Protein AF-A0A9D1DUM4-F1 (afdb_monomer)

Foldseek 3Di:
DDADPPPRHDDDPPDQADPPPRHGPDPDPPPPPVVVVVVLVVLVVQLVVLVVCCVVCVPPCNPVSVVSNVVSVVVNVVVVVVVVD

Sequence (85 aa):
MRYCDNCGQKLADDSKFCPNCGKRFSSSNQENNTTVIICAIVGLLFPLIGAILYYVFKNSDIKAAKTANTCAWIGFLVQLLIFLI

Secondary structure (DSSP, 8-state):
-EE-TTT-PEEPTT-SB-TTT--B--------HHHHHHHHHHHHHHHHHHHHHHHHHTTT-HHHHHHHHHHHHHHHHHHHHHHH-

Structure (mmCIF, N/CA/C/O backbone):
data_AF-A0A9D1DUM4-F1
#
_entry.id   AF-A0A9D1DUM4-F1
#
loop_
_atom_site.group_PDB
_atom_site.id
_atom_site.type_symbol
_atom_site.label_atom_id
_atom_site.label_alt_id
_atom_site.label_comp_id
_atom_site.label_asym_id
_atom_site.label_entity_id
_atom_site.label_seq_id
_atom_site.pdbx_PDB_ins_code
_atom_site.Cartn_x
_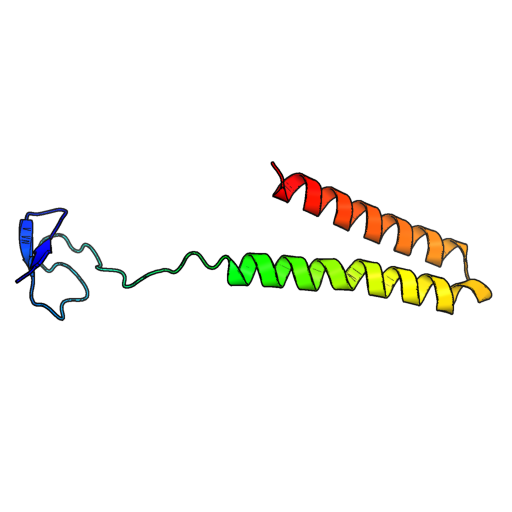atom_site.Cartn_y
_atom_site.Cartn_z
_atom_site.occupancy
_atom_site.B_iso_or_equiv
_atom_site.auth_seq_id
_atom_site.auth_comp_id
_atom_site.auth_asym_id
_atom_site.auth_atom_id
_atom_site.pdbx_PDB_model_num
ATOM 1 N N . MET A 1 1 ? -37.631 -6.361 25.100 1.00 6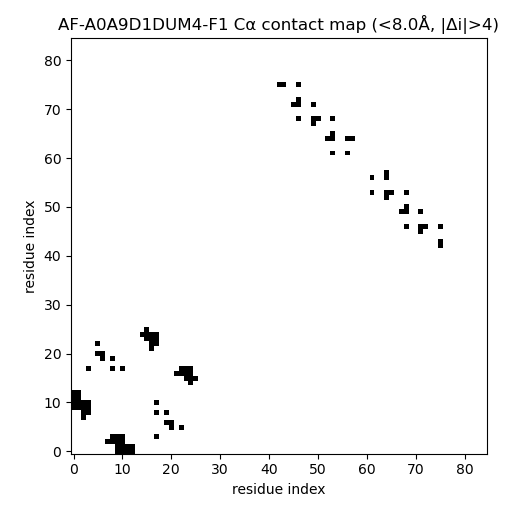4.19 1 MET A N 1
ATOM 2 C CA . MET A 1 1 ? -37.413 -5.120 25.881 1.00 64.19 1 MET A CA 1
ATOM 3 C C . MET A 1 1 ? -35.927 -4.906 26.074 1.00 64.19 1 MET A C 1
ATOM 5 O O . MET A 1 1 ? -35.267 -5.753 26.663 1.00 64.19 1 MET A O 1
ATOM 9 N N . ARG A 1 2 ? -35.399 -3.813 25.530 1.00 79.50 2 ARG A N 1
ATOM 10 C CA . ARG A 1 2 ? -33.980 -3.451 25.609 1.00 79.50 2 ARG A CA 1
ATOM 11 C C . ARG A 1 2 ? -33.848 -2.180 26.448 1.00 79.50 2 ARG A C 1
ATOM 13 O O . ARG A 1 2 ? -34.792 -1.396 26.516 1.00 79.50 2 ARG A O 1
ATOM 20 N N . TYR A 1 3 ? -32.709 -1.984 27.097 1.00 85.31 3 TYR A N 1
ATOM 21 C CA . TYR A 1 3 ? -32.421 -0.791 27.896 1.00 85.31 3 TYR A CA 1
ATOM 22 C C . TYR A 1 3 ? -31.182 -0.098 27.345 1.00 85.31 3 TYR A C 1
ATOM 24 O O . TYR A 1 3 ? -30.334 -0.736 26.728 1.00 85.31 3 TYR A O 1
ATOM 32 N N . CYS A 1 4 ? -31.107 1.220 27.501 1.00 86.38 4 CYS A N 1
ATOM 33 C CA . CYS A 1 4 ? -29.963 1.984 27.031 1.00 86.38 4 CYS A CA 1
ATOM 34 C C . CYS A 1 4 ? -28.765 1.753 27.947 1.00 86.38 4 CYS A C 1
ATOM 36 O O . CYS A 1 4 ? -28.833 2.085 29.125 1.00 86.38 4 CYS A O 1
ATOM 38 N N . ASP A 1 5 ? -27.646 1.297 27.387 1.00 84.06 5 ASP A N 1
ATOM 39 C CA . ASP A 1 5 ? -26.413 1.026 28.145 1.00 84.06 5 ASP A CA 1
ATOM 40 C C . ASP A 1 5 ? -25.808 2.271 28.810 1.00 84.06 5 ASP A C 1
ATOM 42 O O . ASP A 1 5 ? -24.931 2.169 29.658 1.00 84.06 5 ASP A O 1
ATOM 46 N N . ASN A 1 6 ? -26.231 3.466 28.390 1.00 84.56 6 ASN A N 1
ATOM 47 C CA . ASN A 1 6 ? -25.674 4.723 28.878 1.00 84.56 6 ASN A CA 1
ATOM 48 C C . ASN A 1 6 ? -26.539 5.406 29.943 1.00 84.56 6 ASN A C 1
ATOM 50 O O . ASN A 1 6 ? -25.990 6.035 30.837 1.00 84.56 6 ASN A O 1
ATOM 54 N N . CYS A 1 7 ? -27.866 5.295 29.856 1.00 89.94 7 CYS A N 1
ATOM 55 C CA . CYS A 1 7 ? -28.775 6.001 30.766 1.00 89.94 7 CYS A CA 1
ATOM 56 C C . CYS A 1 7 ? -29.837 5.105 31.420 1.00 89.94 7 CYS A C 1
ATOM 58 O O . CYS A 1 7 ? -30.651 5.592 32.196 1.00 89.94 7 CYS A O 1
ATOM 60 N N . GLY A 1 8 ? -29.882 3.810 31.094 1.00 87.19 8 GLY A N 1
ATOM 61 C CA . GLY A 1 8 ? -30.832 2.856 31.674 1.00 87.19 8 GLY A CA 1
ATOM 62 C C . GLY A 1 8 ? -32.281 3.009 31.199 1.00 87.19 8 GLY A C 1
ATOM 63 O O . GLY A 1 8 ? -33.150 2.275 31.660 1.00 87.19 8 GLY A O 1
ATOM 64 N N . GLN A 1 9 ? -32.572 3.923 30.265 1.00 88.25 9 GLN A N 1
ATOM 65 C CA . GLN A 1 9 ? -33.926 4.121 29.740 1.00 88.25 9 GLN A CA 1
ATOM 66 C C . GLN A 1 9 ? -34.401 2.897 28.944 1.00 88.25 9 GLN A C 1
ATOM 68 O O . GLN A 1 9 ? -33.652 2.339 28.140 1.00 88.25 9 GLN A O 1
ATOM 73 N N . LYS A 1 10 ? -35.671 2.516 29.117 1.00 88.62 10 LYS A N 1
ATOM 74 C CA . LYS A 1 10 ? -36.313 1.458 28.325 1.00 88.62 10 LYS A CA 1
ATOM 75 C C . LYS A 1 10 ? -36.459 1.901 26.867 1.00 88.62 10 LYS A C 1
ATOM 77 O O . LYS A 1 10 ? -37.039 2.951 26.591 1.00 88.62 10 LYS A O 1
ATOM 82 N N . LEU A 1 11 ? -35.940 1.093 25.952 1.00 84.75 11 LEU A N 1
ATOM 83 C CA . LEU A 1 11 ? -35.939 1.325 24.512 1.00 84.75 11 LEU A CA 1
ATOM 84 C C . LEU A 1 11 ? -37.009 0.480 23.830 1.00 84.75 11 LEU A C 1
ATOM 86 O O . LEU A 1 11 ? -37.237 -0.677 24.199 1.00 84.75 11 LEU A O 1
ATOM 90 N N . ALA A 1 12 ? -37.631 1.064 22.809 1.00 80.25 12 ALA A N 1
ATOM 91 C CA . ALA A 1 12 ? -38.435 0.320 21.849 1.00 80.25 12 ALA A CA 1
ATOM 92 C C . ALA A 1 12 ? -37.505 -0.490 20.931 1.00 80.25 12 ALA A C 1
ATOM 94 O O . ALA A 1 12 ? -36.425 -0.006 20.581 1.00 80.25 12 ALA A O 1
ATOM 95 N N . ASP A 1 13 ? -37.914 -1.702 20.546 1.00 72.00 13 ASP A N 1
ATOM 96 C CA . ASP A 1 13 ? -37.052 -2.648 19.820 1.00 72.00 13 ASP A CA 1
ATOM 97 C C . ASP A 1 13 ? -36.576 -2.109 18.444 1.00 72.00 13 ASP A C 1
ATOM 99 O O . ASP A 1 13 ? -35.499 -2.494 17.996 1.00 72.00 13 ASP A O 1
ATOM 103 N N . ASP A 1 14 ? -37.266 -1.113 17.864 1.00 71.88 14 ASP A N 1
ATOM 104 C CA . ASP A 1 14 ? -36.913 -0.459 16.584 1.00 71.88 14 ASP A CA 1
ATOM 105 C C . ASP A 1 1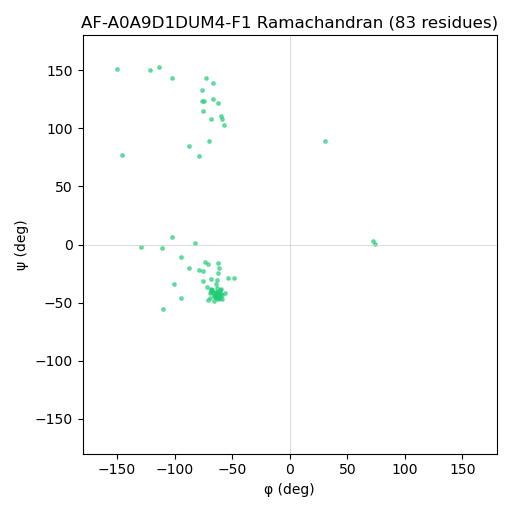4 ? -36.241 0.928 16.718 1.00 71.88 14 ASP A C 1
ATOM 107 O O . ASP A 1 14 ? -36.040 1.649 15.733 1.00 71.88 14 ASP A O 1
ATO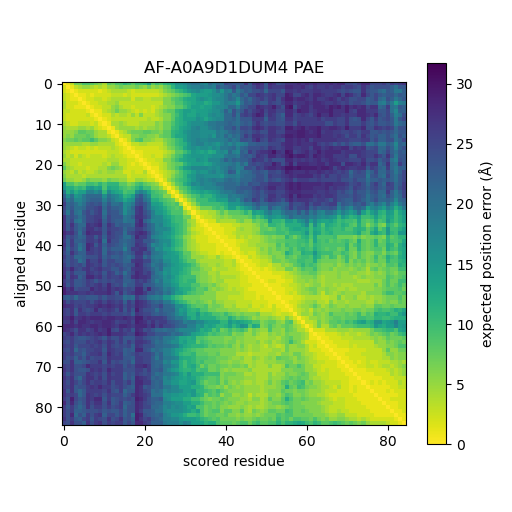M 111 N N . SER A 1 15 ? -35.909 1.368 17.936 1.00 69.94 15 SER A N 1
ATOM 112 C CA . SER A 1 15 ? -35.359 2.714 18.152 1.00 69.94 15 SER A CA 1
ATOM 113 C C . SER A 1 15 ? -33.886 2.821 17.719 1.00 69.94 15 SER A C 1
ATOM 115 O O . SER A 1 15 ? -32.992 2.221 18.307 1.00 69.94 15 SER A O 1
ATOM 117 N N . LYS A 1 16 ? -33.606 3.637 16.689 1.00 79.44 16 LYS A N 1
ATOM 118 C CA . LYS A 1 16 ? -32.237 3.896 16.177 1.00 79.44 16 LYS A CA 1
ATOM 119 C C . LYS A 1 16 ? -31.400 4.796 17.097 1.00 79.44 16 LYS A C 1
ATOM 121 O O . LYS A 1 16 ? -30.183 4.904 16.942 1.00 79.44 16 LYS A O 1
ATOM 126 N N . PHE A 1 17 ? -32.044 5.473 18.039 1.00 85.94 17 PHE A N 1
ATOM 127 C CA . PHE A 1 17 ? -31.419 6.395 18.980 1.00 85.94 17 PHE A CA 1
ATOM 128 C C . PHE A 1 17 ? -32.184 6.417 20.300 1.00 85.94 17 PHE A C 1
ATOM 130 O O . PHE A 1 17 ? -33.393 6.193 20.338 1.00 85.94 17 PHE A O 1
ATOM 137 N N . CYS A 1 18 ? -31.470 6.690 21.390 1.00 88.75 18 CYS A N 1
ATOM 138 C CA . CYS A 1 18 ? -32.065 6.822 22.710 1.00 88.75 18 CYS A CA 1
ATOM 139 C C . CYS A 1 18 ? -32.769 8.185 22.828 1.00 88.75 18 CYS A C 1
ATOM 141 O O . CYS A 1 18 ? -32.101 9.208 22.669 1.00 88.75 18 CYS A O 1
ATOM 143 N N . PRO A 1 19 ? -34.075 8.239 23.153 1.00 83.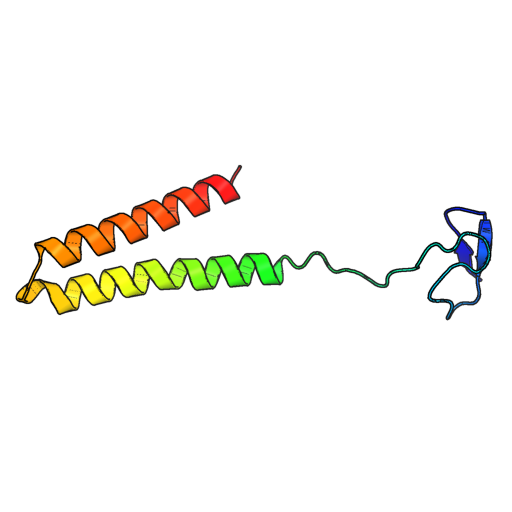06 19 PRO A N 1
ATOM 144 C CA . PRO A 1 19 ? -34.804 9.502 23.289 1.00 83.06 19 PRO A CA 1
ATOM 145 C C . PRO A 1 19 ? -34.400 10.307 24.532 1.00 83.06 19 PRO A C 1
ATOM 147 O O . PRO A 1 19 ? -34.701 11.490 24.609 1.00 83.06 19 PRO A O 1
ATOM 150 N N . ASN A 1 20 ? -33.740 9.678 25.511 1.00 86.69 20 ASN A N 1
ATOM 151 C CA . ASN A 1 20 ? -33.359 10.335 26.760 1.00 86.69 20 ASN A CA 1
ATOM 152 C C . ASN A 1 20 ? -31.931 10.905 26.717 1.00 86.69 20 ASN A C 1
ATOM 154 O O . ASN A 1 20 ? -31.730 12.054 27.086 1.00 86.69 20 ASN A O 1
ATOM 158 N N . CYS A 1 21 ? -30.950 10.136 26.230 1.00 88.44 21 CYS A N 1
ATOM 159 C CA . CYS A 1 21 ? -29.545 10.566 26.201 1.00 88.44 21 CYS A CA 1
ATOM 160 C C . CYS A 1 21 ? -28.988 10.842 24.794 1.00 88.44 21 CYS A C 1
ATOM 162 O O . CYS A 1 21 ? -27.826 11.210 24.656 1.00 88.44 21 CYS A O 1
ATOM 164 N N . GLY A 1 22 ? -29.769 10.623 23.730 1.00 82.56 22 GLY A N 1
ATOM 165 C CA . GLY A 1 22 ? -29.346 10.880 22.347 1.00 82.56 22 GLY A CA 1
ATOM 166 C C . GLY A 1 22 ? -28.355 9.864 21.763 1.00 82.56 22 GLY A C 1
ATOM 167 O O . GLY A 1 22 ? -27.965 9.987 20.601 1.00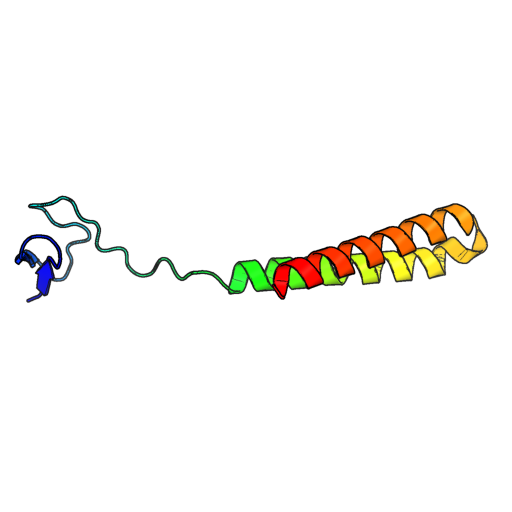 82.56 22 GLY A O 1
ATOM 168 N N . LYS A 1 23 ? -27.954 8.833 22.524 1.00 83.12 23 LYS A N 1
ATOM 169 C CA . LYS A 1 23 ? -27.023 7.797 22.051 1.00 83.12 23 LYS A CA 1
ATOM 170 C C . LYS A 1 23 ? -27.619 7.033 20.870 1.00 83.12 23 LYS A C 1
ATOM 172 O O . LYS A 1 23 ? -28.690 6.441 20.990 1.00 83.12 23 LYS A O 1
ATOM 177 N N . ARG A 1 24 ? -26.925 7.031 19.729 1.00 82.38 24 ARG A N 1
ATOM 178 C CA . ARG A 1 24 ? -27.310 6.239 18.552 1.00 82.38 24 ARG A CA 1
ATOM 179 C C . ARG A 1 24 ? -26.953 4.772 18.763 1.00 82.38 24 ARG A C 1
ATOM 181 O O . ARG A 1 24 ? -25.825 4.453 19.139 1.00 82.38 24 ARG A O 1
ATOM 188 N N . PHE A 1 25 ? -27.894 3.886 18.465 1.00 74.81 25 PHE A N 1
ATOM 189 C CA . PHE A 1 25 ? -27.641 2.453 18.372 1.00 74.81 25 PHE A CA 1
ATOM 190 C C . PHE A 1 25 ? -27.191 2.184 16.942 1.00 74.81 25 PHE A C 1
ATOM 192 O O . PHE A 1 25 ? -27.995 1.932 16.048 1.00 74.81 25 PHE A O 1
ATOM 199 N N . SER A 1 26 ? -25.894 2.361 16.697 1.00 62.22 26 SER A N 1
ATOM 200 C CA . SER A 1 26 ? -25.318 2.062 15.390 1.00 62.22 26 SER A CA 1
ATOM 201 C C . SER A 1 26 ? -25.374 0.550 15.189 1.00 62.22 26 SER A C 1
ATOM 203 O O . SER A 1 26 ? -24.627 -0.179 15.838 1.00 62.22 26 SER A O 1
ATOM 205 N N . SER A 1 27 ? -26.251 0.064 14.305 1.00 58.75 27 SER A N 1
ATOM 206 C CA . SER A 1 27 ? -26.051 -1.262 13.718 1.00 58.75 27 SER A CA 1
ATOM 207 C C . SER A 1 27 ? -24.716 -1.215 12.991 1.00 58.75 27 SER A C 1
ATOM 209 O O . SER A 1 27 ? -24.571 -0.446 12.047 1.00 58.75 27 SER A O 1
ATOM 211 N N . SER A 1 28 ? -23.740 -1.939 13.541 1.00 49.66 28 SER A N 1
ATOM 212 C CA . SER A 1 28 ? -22.473 -2.324 12.920 1.00 49.66 28 SER A CA 1
ATOM 213 C C . SER A 1 28 ? -21.938 -1.322 11.895 1.00 49.66 28 SER A C 1
ATOM 215 O O . SER A 1 28 ? -22.152 -1.471 10.691 1.00 49.66 28 SER A O 1
ATOM 217 N N . ASN A 1 29 ? -21.153 -0.352 12.362 1.00 53.03 29 ASN A N 1
ATOM 218 C CA . ASN A 1 29 ? -20.038 0.071 11.531 1.00 53.03 29 ASN A CA 1
ATOM 219 C C . ASN A 1 29 ? -19.063 -1.110 11.564 1.00 53.03 29 ASN A C 1
ATOM 221 O O . ASN A 1 29 ? -18.308 -1.278 12.518 1.00 53.03 29 ASN A O 1
ATOM 225 N N . GLN A 1 30 ? -19.256 -2.039 10.626 1.00 54.34 30 GLN A N 1
ATOM 226 C CA . GLN A 1 30 ? -18.313 -3.110 10.367 1.00 54.34 30 GLN A CA 1
ATOM 227 C C . GLN A 1 30 ? -17.007 -2.413 10.015 1.00 54.34 30 GLN A C 1
ATOM 229 O O . GLN A 1 30 ? -16.902 -1.804 8.954 1.00 54.34 30 GLN A O 1
ATOM 234 N N . GLU A 1 31 ? -16.049 -2.473 10.931 1.00 62.12 31 GLU A N 1
ATOM 235 C CA . GLU A 1 31 ? -14.673 -2.108 10.659 1.00 62.12 31 GLU A CA 1
ATOM 236 C C . GLU A 1 31 ? -14.208 -2.978 9.487 1.00 62.12 31 GLU A C 1
ATOM 238 O O . GLU A 1 31 ? -14.058 -4.200 9.552 1.00 62.12 31 GLU A O 1
ATOM 243 N N . ASN A 1 32 ? -14.175 -2.328 8.338 1.00 60.31 32 ASN A N 1
ATOM 244 C CA . ASN A 1 32 ? -14.071 -2.882 7.010 1.00 60.31 32 ASN A CA 1
ATOM 245 C C . ASN A 1 32 ? -12.617 -3.257 6.741 1.00 60.31 32 ASN A C 1
ATOM 247 O O . ASN A 1 32 ? -11.924 -2.629 5.941 1.00 60.31 32 ASN A O 1
ATOM 251 N N . ASN A 1 33 ? -12.194 -4.371 7.341 1.00 61.78 33 ASN A N 1
ATOM 252 C CA . ASN A 1 33 ? -11.031 -5.138 6.894 1.00 61.78 33 ASN A CA 1
ATOM 253 C C . ASN A 1 33 ? -11.084 -5.386 5.378 1.00 61.78 33 ASN A C 1
ATOM 255 O O . ASN A 1 33 ? -10.054 -5.440 4.722 1.00 61.78 33 ASN A O 1
ATOM 259 N N . THR A 1 34 ? -12.280 -5.453 4.788 1.00 72.94 34 THR A N 1
ATOM 260 C CA . THR A 1 34 ? -12.490 -5.502 3.336 1.00 72.94 34 THR A CA 1
ATOM 261 C C . THR A 1 34 ? -11.863 -4.322 2.597 1.00 72.94 34 THR A C 1
ATOM 263 O O . THR A 1 34 ? -11.233 -4.536 1.570 1.00 72.94 34 THR A O 1
ATOM 266 N N . THR A 1 35 ? -11.957 -3.091 3.102 1.00 73.44 35 THR A N 1
ATOM 267 C CA . THR A 1 35 ? -11.338 -1.926 2.446 1.00 73.44 35 THR A CA 1
ATOM 268 C C . THR A 1 35 ? -9.823 -1.952 2.572 1.00 73.44 35 THR A C 1
ATOM 270 O O . THR A 1 35 ? -9.129 -1.646 1.608 1.00 73.44 35 THR A O 1
ATOM 273 N N . VAL A 1 36 ? -9.308 -2.406 3.711 1.00 75.31 36 VAL A N 1
ATOM 274 C CA . VAL A 1 36 ? -7.870 -2.611 3.916 1.00 75.31 36 VAL A CA 1
ATOM 275 C C . VAL A 1 36 ? -7.327 -3.684 2.962 1.00 75.31 36 VAL A C 1
ATOM 277 O O . VAL A 1 36 ? -6.318 -3.471 2.292 1.00 75.31 36 VAL A O 1
ATOM 280 N N . ILE A 1 37 ? -8.048 -4.800 2.820 1.00 77.56 37 ILE A N 1
ATOM 281 C CA . ILE A 1 37 ? -7.713 -5.897 1.904 1.00 77.56 37 ILE A CA 1
ATOM 282 C C . ILE A 1 37 ? -7.766 -5.428 0.441 1.00 77.56 37 ILE A C 1
ATOM 284 O O . ILE A 1 37 ? -6.860 -5.734 -0.330 1.00 77.56 37 ILE A O 1
ATOM 288 N N . ILE A 1 38 ? -8.777 -4.644 0.050 1.00 79.81 38 ILE A N 1
ATOM 289 C CA . ILE A 1 38 ? -8.884 -4.085 -1.309 1.00 79.81 38 ILE A CA 1
ATOM 290 C C . ILE A 1 38 ? -7.704 -3.149 -1.605 1.00 79.81 38 ILE A C 1
ATOM 292 O O . ILE A 1 38 ? -7.091 -3.265 -2.666 1.00 79.81 38 ILE A O 1
ATOM 296 N N . CYS A 1 39 ? -7.332 -2.272 -0.667 1.00 77.50 39 CYS A N 1
ATOM 297 C CA . CYS A 1 39 ? -6.166 -1.399 -0.812 1.00 77.50 39 CYS A CA 1
ATOM 298 C C . CYS A 1 39 ? -4.860 -2.197 -0.962 1.00 77.50 39 CYS A C 1
ATOM 300 O O . CYS A 1 39 ? -4.025 -1.848 -1.798 1.00 77.50 39 CYS A O 1
ATOM 302 N N . ALA A 1 40 ? -4.701 -3.297 -0.218 1.00 77.62 40 ALA A N 1
ATOM 303 C CA . ALA A 1 40 ? -3.539 -4.177 -0.330 1.00 77.62 40 ALA A CA 1
ATOM 304 C C . ALA A 1 40 ? -3.467 -4.879 -1.698 1.00 77.62 40 ALA A C 1
ATOM 306 O O . ALA A 1 40 ? -2.406 -4.897 -2.318 1.00 77.62 40 ALA A O 1
ATOM 307 N N . ILE A 1 41 ? -4.590 -5.399 -2.210 1.00 80.12 41 ILE A N 1
ATOM 308 C CA . ILE A 1 41 ? -4.657 -6.071 -3.521 1.00 80.12 41 ILE A CA 1
ATOM 309 C C . ILE A 1 41 ? -4.343 -5.092 -4.662 1.00 80.12 41 ILE A C 1
ATOM 311 O O . ILE A 1 41 ? -3.563 -5.419 -5.557 1.00 80.12 41 ILE A O 1
ATOM 315 N N . VAL A 1 42 ? -4.899 -3.875 -4.623 1.00 81.38 42 VAL A N 1
ATOM 316 C CA . VAL A 1 42 ? -4.614 -2.826 -5.622 1.00 81.38 42 VAL A CA 1
ATOM 317 C C . VAL A 1 42 ? -3.143 -2.403 -5.561 1.00 81.38 42 VAL A C 1
ATOM 319 O O . VAL A 1 42 ? -2.494 -2.269 -6.600 1.00 81.38 42 VAL A O 1
ATOM 322 N N . GLY A 1 43 ? -2.591 -2.269 -4.351 1.00 81.38 43 GLY A N 1
ATOM 323 C CA . GLY A 1 43 ? -1.173 -1.985 -4.135 1.00 81.38 43 GLY A CA 1
ATOM 324 C C . GLY A 1 43 ? -0.244 -3.087 -4.651 1.00 81.38 43 GLY A C 1
ATOM 325 O O . GLY A 1 43 ? 0.853 -2.781 -5.106 1.00 81.38 43 GLY A O 1
ATOM 326 N N . LEU A 1 44 ? -0.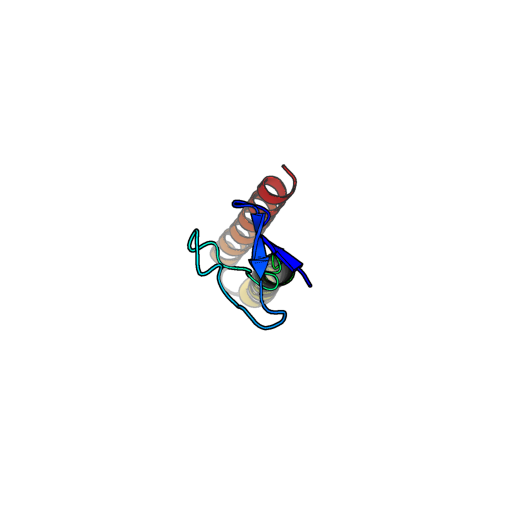689 -4.348 -4.648 1.00 78.81 44 LEU A N 1
ATOM 327 C CA . LEU A 1 44 ? 0.064 -5.510 -5.136 1.00 78.81 44 LEU A CA 1
ATOM 328 C C . LEU A 1 44 ? 0.044 -5.630 -6.670 1.00 78.81 44 LEU A C 1
ATOM 330 O O . LEU A 1 44 ? 0.957 -6.202 -7.262 1.00 78.81 44 LEU A O 1
ATOM 334 N N . LEU A 1 45 ? -0.941 -5.022 -7.336 1.00 83.62 45 LEU A N 1
ATOM 335 C CA . LEU A 1 45 ? -1.015 -4.976 -8.798 1.00 83.62 45 LEU A CA 1
ATOM 336 C C . LEU A 1 45 ? -0.014 -3.974 -9.406 1.00 83.62 45 LEU A C 1
ATOM 338 O O . LEU A 1 45 ? 0.522 -4.200 -10.490 1.00 83.62 45 LEU A O 1
ATOM 342 N N . PHE A 1 46 ? 0.293 -2.894 -8.685 1.00 83.62 46 PHE A N 1
ATOM 343 C CA . PHE A 1 46 ? 1.253 -1.862 -9.094 1.00 83.62 46 PHE A CA 1
ATOM 344 C C . PHE A 1 46 ? 2.688 -2.389 -9.353 1.00 83.62 46 PHE A C 1
ATOM 346 O O . PHE A 1 46 ? 3.248 -2.079 -10.410 1.00 83.62 46 PHE A O 1
ATOM 353 N N . PRO A 1 47 ? 3.297 -3.226 -8.483 1.00 82.25 47 PRO A N 1
ATOM 354 C CA . PRO A 1 47 ? 4.607 -3.825 -8.746 1.00 82.25 47 PRO A CA 1
ATOM 355 C C . PRO A 1 47 ? 4.586 -4.844 -9.896 1.00 82.25 47 PRO A C 1
ATOM 357 O O . PRO A 1 47 ? 5.577 -4.956 -10.616 1.00 82.25 47 PRO A O 1
ATOM 360 N N . LEU A 1 48 ? 3.464 -5.536 -10.132 1.00 86.69 48 LEU A N 1
ATOM 361 C CA . LEU A 1 48 ? 3.285 -6.397 -11.309 1.00 86.69 48 LEU A CA 1
ATOM 362 C C . LEU A 1 48 ? 3.318 -5.582 -12.611 1.00 86.69 48 LEU A C 1
ATOM 364 O O . LEU A 1 48 ? 4.033 -5.945 -13.544 1.00 86.69 48 LEU A O 1
ATOM 368 N N . ILE A 1 49 ? 2.608 -4.451 -12.658 1.00 87.06 49 ILE A N 1
ATOM 369 C CA . ILE A 1 49 ? 2.602 -3.543 -13.817 1.00 87.06 49 ILE A CA 1
ATOM 370 C C . ILE A 1 49 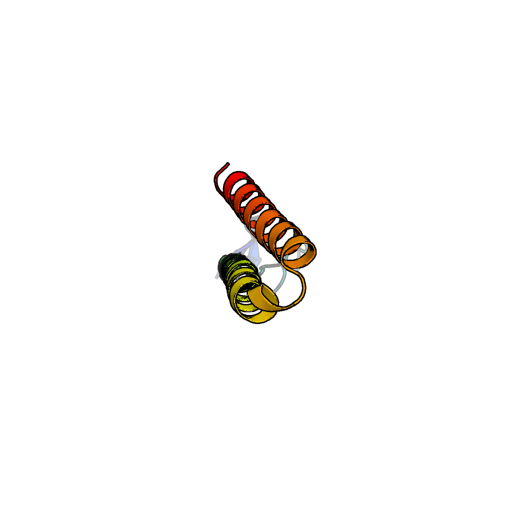? 4.007 -2.972 -14.067 1.00 87.06 49 ILE A C 1
ATOM 372 O O . ILE A 1 49 ? 4.462 -2.949 -15.210 1.00 87.06 49 ILE A O 1
ATOM 376 N N . GLY A 1 50 ? 4.727 -2.576 -13.010 1.00 85.25 50 GLY A N 1
ATOM 377 C CA . GLY A 1 50 ? 6.117 -2.113 -13.103 1.00 85.25 50 GLY A CA 1
ATOM 378 C C . GLY A 1 50 ? 7.067 -3.166 -13.685 1.00 85.25 50 GLY A C 1
ATOM 379 O O . GLY A 1 50 ? 7.867 -2.852 -14.569 1.00 85.25 50 GLY A O 1
ATOM 380 N N . ALA A 1 51 ? 6.927 -4.428 -13.267 1.00 85.75 51 ALA A N 1
ATOM 381 C CA . ALA A 1 51 ? 7.729 -5.536 -13.781 1.00 85.75 51 ALA A CA 1
ATOM 382 C C . ALA A 1 51 ? 7.418 -5.851 -15.256 1.00 85.75 51 ALA A C 1
ATOM 384 O O . ALA A 1 51 ? 8.334 -6.110 -16.041 1.00 85.75 51 ALA A O 1
ATOM 385 N N . ILE A 1 52 ? 6.144 -5.786 -15.656 1.00 88.38 52 ILE A N 1
ATOM 386 C CA . ILE A 1 52 ? 5.719 -5.977 -17.051 1.00 88.38 52 ILE A CA 1
ATOM 387 C C . ILE A 1 52 ? 6.264 -4.846 -17.933 1.00 88.38 52 ILE A C 1
ATOM 389 O O . ILE A 1 52 ? 6.883 -5.119 -18.963 1.00 88.38 52 ILE A O 1
ATOM 393 N N . LEU A 1 53 ? 6.109 -3.585 -17.513 1.00 83.94 53 LEU A N 1
ATOM 394 C CA . LEU A 1 53 ? 6.670 -2.431 -18.222 1.00 83.94 53 LEU A CA 1
ATOM 395 C C . LEU A 1 53 ? 8.195 -2.521 -18.318 1.00 83.94 53 LEU A C 1
ATOM 397 O O . LEU A 1 53 ? 8.749 -2.228 -19.372 1.00 83.94 53 LEU A O 1
ATOM 401 N N . TYR A 1 54 ? 8.876 -2.996 -17.272 1.00 86.56 54 TYR A N 1
ATOM 402 C CA . TYR A 1 54 ? 10.317 -3.235 -17.312 1.00 86.56 54 TYR A CA 1
ATOM 403 C C . TYR A 1 54 ? 10.719 -4.238 -18.399 1.00 86.56 54 TYR A C 1
ATOM 405 O O . TYR A 1 54 ? 11.680 -3.992 -19.126 1.00 86.56 54 TYR A O 1
ATOM 413 N N . TYR A 1 55 ? 9.983 -5.345 -18.543 1.00 85.62 55 TYR A N 1
ATOM 414 C CA . TYR A 1 55 ? 10.253 -6.346 -19.578 1.00 85.62 55 TYR A CA 1
ATOM 415 C C . TYR A 1 55 ? 9.972 -5.830 -20.994 1.00 85.62 55 TYR A C 1
ATOM 417 O O . TYR A 1 55 ? 10.764 -6.102 -21.895 1.00 85.62 55 TYR A O 1
ATOM 425 N N . VAL A 1 56 ? 8.897 -5.058 -21.185 1.00 87.00 56 VAL A N 1
ATOM 426 C CA . VAL A 1 56 ? 8.527 -4.483 -22.492 1.00 87.00 56 VAL A CA 1
ATOM 427 C C . VAL A 1 56 ? 9.501 -3.378 -22.914 1.00 87.00 56 VAL A C 1
ATOM 429 O O . VAL A 1 56 ? 10.011 -3.389 -24.031 1.00 87.00 56 VAL A O 1
ATOM 432 N N . PHE A 1 57 ? 9.813 -2.443 -22.014 1.00 79.94 57 PHE A N 1
ATOM 433 C CA . PHE A 1 57 ? 10.678 -1.288 -22.292 1.00 79.94 57 PHE A CA 1
ATOM 434 C C . PHE A 1 57 ? 12.177 -1.599 -22.192 1.00 79.94 57 PHE A C 1
ATOM 436 O O . PHE A 1 57 ? 13.017 -0.722 -22.409 1.00 79.94 57 PHE A O 1
ATOM 443 N N . LYS A 1 58 ? 12.534 -2.856 -21.895 1.00 77.88 58 LYS A N 1
ATOM 444 C CA . LYS A 1 58 ? 13.924 -3.320 -21.805 1.00 77.88 58 LYS A CA 1
ATOM 445 C C . LYS A 1 58 ? 14.737 -2.998 -23.063 1.00 77.88 58 LYS A C 1
ATOM 447 O O . LYS A 1 58 ? 15.949 -2.833 -22.960 1.00 77.88 58 LYS A O 1
ATOM 452 N N . ASN A 1 59 ? 14.084 -2.920 -24.223 1.00 78.31 59 ASN A N 1
ATOM 453 C CA . ASN A 1 59 ? 14.748 -2.789 -25.518 1.00 78.31 59 ASN A CA 1
ATOM 454 C C . ASN A 1 59 ? 14.901 -1.340 -26.027 1.00 78.31 59 ASN A C 1
ATOM 456 O O . ASN A 1 59 ? 15.621 -1.131 -26.996 1.00 78.31 59 ASN A O 1
ATOM 460 N N . SER A 1 60 ? 14.249 -0.352 -25.401 1.00 80.25 60 SER A N 1
ATOM 461 C CA . SER A 1 60 ? 14.291 1.065 -25.808 1.00 80.25 60 SER A CA 1
ATOM 462 C C . SER A 1 60 ? 15.070 1.936 -24.819 1.00 80.25 60 SER A C 1
ATOM 464 O O . SER A 1 60 ? 16.054 2.552 -25.208 1.00 80.25 60 SER A O 1
ATOM 466 N N . ASP A 1 61 ? 14.704 1.932 -23.531 1.00 73.31 61 ASP A N 1
ATOM 467 C CA . ASP A 1 61 ? 15.303 2.812 -22.513 1.00 73.31 61 ASP A CA 1
ATOM 468 C C . ASP A 1 61 ? 15.387 2.129 -21.142 1.00 73.31 61 ASP A C 1
ATOM 470 O O . ASP A 1 61 ? 14.636 2.398 -20.197 1.00 73.31 61 ASP A O 1
ATOM 474 N N . ILE A 1 62 ? 16.372 1.238 -21.007 1.00 78.00 62 ILE A N 1
ATOM 475 C CA . ILE A 1 62 ? 16.553 0.404 -19.810 1.00 78.00 62 ILE A CA 1
ATOM 476 C C . ILE A 1 62 ? 16.825 1.222 -18.535 1.00 78.00 62 ILE A C 1
ATOM 478 O O . ILE A 1 62 ? 16.560 0.753 -17.429 1.00 78.00 62 ILE A O 1
ATOM 482 N N . LYS A 1 63 ? 17.358 2.446 -18.671 1.00 82.69 63 LYS A N 1
ATOM 483 C CA . LYS A 1 63 ? 17.674 3.334 -17.540 1.00 82.69 63 LYS A CA 1
ATOM 484 C C . LYS A 1 63 ? 16.403 3.851 -16.865 1.00 82.69 63 LYS A C 1
ATOM 486 O O . LYS A 1 63 ? 16.297 3.768 -15.647 1.00 82.69 63 LYS A O 1
ATOM 491 N N . ALA A 1 64 ? 15.428 4.313 -17.649 1.00 79.06 64 ALA A N 1
ATOM 492 C CA . ALA A 1 64 ? 14.140 4.769 -17.130 1.00 79.06 64 ALA A CA 1
ATOM 493 C C . ALA A 1 64 ? 13.325 3.599 -16.551 1.00 79.06 64 ALA A C 1
ATOM 495 O O . ALA A 1 64 ? 12.765 3.703 -15.459 1.00 79.06 64 ALA A O 1
ATOM 496 N N . ALA A 1 65 ? 13.345 2.451 -17.236 1.00 78.06 65 ALA A N 1
ATOM 497 C CA . ALA A 1 65 ? 12.624 1.251 -16.821 1.00 78.06 65 ALA A CA 1
ATOM 498 C C . ALA A 1 65 ? 13.119 0.682 -15.474 1.00 78.06 65 ALA A C 1
ATOM 500 O O . ALA A 1 65 ? 12.309 0.288 -14.632 1.00 78.06 65 ALA A O 1
ATOM 501 N N . LYS A 1 66 ? 14.441 0.661 -15.232 1.00 81.31 66 LYS A N 1
ATOM 502 C CA . LYS A 1 66 ? 15.021 0.179 -13.962 1.00 81.31 66 LYS A CA 1
ATOM 503 C C . LYS A 1 66 ? 14.630 1.056 -12.780 1.00 81.31 66 LYS A C 1
ATOM 505 O O . LYS A 1 66 ? 14.259 0.520 -11.737 1.00 81.31 66 LYS A O 1
ATOM 510 N N . THR A 1 67 ? 14.703 2.377 -12.934 1.00 85.31 67 THR A N 1
ATOM 511 C CA . THR A 1 67 ? 14.363 3.324 -11.864 1.00 85.31 67 THR A CA 1
ATOM 512 C C . THR A 1 67 ? 12.894 3.190 -11.472 1.00 85.31 67 THR A C 1
ATOM 514 O O . THR A 1 67 ? 12.596 3.017 -10.293 1.00 85.31 67 THR A O 1
ATOM 517 N N . ALA A 1 68 ? 11.986 3.148 -12.453 1.00 81.94 68 ALA A N 1
ATOM 518 C CA . ALA A 1 68 ? 10.553 2.992 -12.203 1.00 81.94 68 ALA A CA 1
ATOM 519 C C . ALA A 1 68 ? 10.210 1.672 -11.483 1.00 81.94 68 ALA A C 1
ATOM 521 O O . ALA A 1 68 ? 9.481 1.681 -10.491 1.00 81.94 68 ALA A O 1
ATOM 522 N N . ASN A 1 69 ? 10.777 0.545 -11.927 1.00 85.62 69 ASN A N 1
ATOM 523 C CA . ASN A 1 69 ? 10.525 -0.755 -11.299 1.00 85.62 69 ASN A CA 1
ATOM 524 C C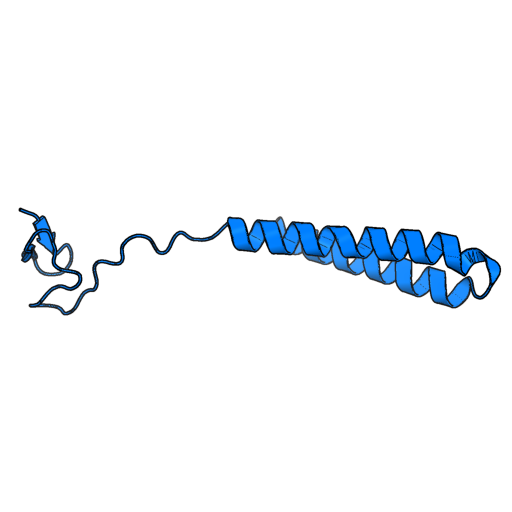 . ASN A 1 69 ? 11.120 -0.853 -9.881 1.00 85.62 69 ASN A C 1
ATOM 526 O O . ASN A 1 69 ? 10.496 -1.402 -8.976 1.00 85.62 69 ASN A O 1
ATOM 530 N N . THR A 1 70 ? 12.307 -0.276 -9.668 1.00 86.19 70 THR A N 1
ATOM 531 C CA . THR A 1 70 ? 12.966 -0.266 -8.351 1.00 86.19 70 THR A CA 1
ATOM 532 C C . THR A 1 70 ? 12.164 0.564 -7.346 1.00 86.19 70 THR A C 1
ATOM 534 O O . THR A 1 70 ? 11.927 0.110 -6.229 1.00 86.19 70 THR A O 1
ATOM 537 N N . CYS A 1 71 ? 11.668 1.741 -7.743 1.00 86.06 71 CYS A N 1
ATOM 538 C CA . CYS A 1 71 ? 10.811 2.572 -6.894 1.00 86.06 71 CYS A CA 1
ATOM 539 C C . CYS A 1 71 ? 9.479 1.886 -6.550 1.00 86.06 71 CYS A C 1
ATOM 541 O O . CYS A 1 71 ? 9.024 1.991 -5.412 1.00 86.06 71 CYS A O 1
ATOM 543 N N . ALA A 1 72 ? 8.881 1.147 -7.492 1.00 87.75 72 ALA A N 1
ATOM 544 C CA . ALA A 1 72 ? 7.644 0.404 -7.249 1.00 87.75 72 ALA A CA 1
ATOM 545 C C . ALA A 1 72 ? 7.820 -0.692 -6.180 1.00 87.75 72 ALA A C 1
ATOM 547 O O . ALA A 1 72 ? 6.971 -0.840 -5.302 1.00 87.75 72 ALA A O 1
ATOM 548 N N . TRP A 1 73 ? 8.940 -1.424 -6.204 1.00 84.75 73 TRP A N 1
ATOM 549 C CA . TRP A 1 73 ? 9.257 -2.425 -5.178 1.00 84.75 73 TRP A CA 1
ATOM 550 C C . TRP A 1 73 ? 9.575 -1.813 -3.817 1.00 84.75 73 TRP A C 1
ATOM 552 O O . TRP A 1 73 ? 9.098 -2.321 -2.806 1.00 84.75 73 TRP A O 1
ATOM 562 N N . ILE A 1 74 ? 10.331 -0.713 -3.780 1.00 89.56 74 ILE A N 1
ATOM 563 C CA . ILE A 1 74 ? 10.640 -0.011 -2.526 1.00 89.56 74 ILE A CA 1
ATOM 564 C C . ILE A 1 74 ? 9.351 0.496 -1.869 1.00 89.56 74 ILE A C 1
ATOM 566 O O . ILE A 1 74 ? 9.150 0.274 -0.678 1.00 89.56 74 ILE A O 1
ATOM 570 N N . GLY A 1 75 ? 8.454 1.120 -2.639 1.00 86.06 75 GLY A N 1
ATOM 571 C CA . GLY A 1 75 ? 7.171 1.607 -2.126 1.00 86.06 75 GLY A CA 1
ATOM 572 C C . GLY A 1 75 ? 6.288 0.482 -1.583 1.00 86.06 75 GLY A C 1
ATOM 573 O O . GLY A 1 75 ? 5.756 0.598 -0.480 1.00 86.06 75 GLY A O 1
ATOM 574 N N . PHE A 1 76 ? 6.188 -0.634 -2.311 1.00 85.88 76 PHE A N 1
ATOM 575 C CA . PHE A 1 76 ? 5.437 -1.806 -1.857 1.00 85.88 76 PHE A CA 1
ATOM 576 C C . PHE A 1 76 ? 6.014 -2.398 -0.561 1.00 85.88 76 PHE A C 1
ATOM 578 O O . PHE A 1 76 ? 5.268 -2.716 0.363 1.00 85.88 76 PHE A O 1
ATOM 585 N N . LEU A 1 77 ? 7.342 -2.497 -0.465 1.00 86.62 77 LEU A N 1
ATOM 586 C CA . LEU A 1 77 ? 8.021 -3.063 0.698 1.00 86.62 77 LEU A CA 1
ATOM 587 C C . LEU A 1 77 ? 7.870 -2.173 1.941 1.00 86.62 77 LEU A C 1
ATOM 589 O O . LEU A 1 77 ? 7.589 -2.682 3.021 1.00 86.62 77 LEU A O 1
ATOM 593 N N . VAL A 1 78 ? 7.973 -0.848 1.791 1.00 89.75 78 VAL A N 1
ATOM 594 C CA . VAL A 1 78 ? 7.734 0.112 2.884 1.00 89.75 78 VAL A CA 1
ATOM 595 C C . VAL A 1 78 ? 6.281 0.058 3.365 1.00 89.75 78 VAL A C 1
ATOM 597 O O . VAL A 1 78 ? 6.044 -0.005 4.569 1.00 89.75 78 VAL A O 1
ATOM 600 N N . GLN A 1 79 ? 5.309 0.019 2.447 1.00 84.50 79 GLN A N 1
ATOM 601 C CA . GLN A 1 79 ? 3.889 -0.094 2.795 1.00 84.50 79 GLN A CA 1
ATOM 602 C C . GLN A 1 79 ? 3.590 -1.388 3.570 1.00 84.50 79 GLN A C 1
ATOM 604 O O . GLN A 1 79 ? 2.823 -1.368 4.530 1.00 84.50 79 GLN A O 1
ATOM 609 N N . LEU A 1 80 ? 4.210 -2.504 3.172 1.00 83.44 80 LEU A N 1
ATOM 610 C CA . LEU A 1 80 ? 4.054 -3.799 3.834 1.00 83.44 80 LEU A CA 1
ATOM 611 C C . LEU A 1 80 ? 4.658 -3.802 5.245 1.00 83.44 80 LEU A C 1
ATOM 613 O O . LEU A 1 80 ? 4.051 -4.353 6.157 1.00 83.44 80 LEU A O 1
ATOM 617 N N . LEU A 1 81 ? 5.810 -3.151 5.442 1.00 87.94 81 LEU A N 1
ATOM 618 C CA . LEU A 1 81 ? 6.434 -3.010 6.761 1.00 87.94 81 LEU A CA 1
ATOM 619 C C . LEU A 1 81 ? 5.584 -2.172 7.723 1.00 87.94 81 LEU A C 1
ATOM 621 O O . LEU A 1 81 ? 5.435 -2.555 8.876 1.00 87.94 81 LEU A O 1
ATOM 625 N N . ILE A 1 82 ? 4.997 -1.067 7.251 1.00 86.19 82 ILE A N 1
ATOM 626 C CA . ILE A 1 82 ? 4.099 -0.223 8.059 1.00 86.19 82 ILE A CA 1
ATOM 627 C C . ILE A 1 82 ? 2.834 -0.990 8.461 1.00 86.19 82 ILE A C 1
ATOM 629 O O . ILE A 1 82 ? 2.307 -0.764 9.538 1.00 86.19 82 ILE A O 1
ATOM 633 N N . PHE A 1 83 ? 2.350 -1.892 7.604 1.00 80.50 83 PHE A N 1
ATOM 634 C CA . PHE A 1 83 ? 1.157 -2.689 7.883 1.00 80.50 83 PHE A CA 1
ATOM 635 C C . PHE A 1 83 ? 1.392 -3.831 8.887 1.00 80.50 83 PHE A C 1
ATOM 637 O O . PHE A 1 83 ? 0.440 -4.337 9.473 1.00 80.50 83 PHE A O 1
ATOM 644 N N . LEU A 1 84 ? 2.641 -4.280 9.041 1.00 80.00 84 LEU A N 1
ATOM 645 C CA . LEU A 1 84 ? 3.015 -5.404 9.908 1.00 80.00 84 LEU A CA 1
ATOM 646 C C . LEU A 1 84 ? 3.302 -4.958 11.356 1.00 80.00 84 LEU A C 1
ATOM 648 O O . LEU A 1 84 ? 3.270 -5.787 12.263 1.00 80.00 84 LEU A O 1
ATOM 652 N N . ILE A 1 85 ? 3.588 -3.671 11.562 1.00 86.75 85 ILE A N 1
ATOM 653 C CA . ILE A 1 85 ? 3.835 -3.038 12.870 1.00 86.75 85 ILE A CA 1
ATOM 654 C C . ILE A 1 85 ? 2.507 -2.601 13.490 1.00 86.75 85 ILE A C 1
ATOM 656 O O . ILE A 1 85 ? 2.338 -2.843 14.706 1.00 86.75 85 ILE A O 1
#

Organism: NCBI:txid2840884

Solvent-accessible surface area (backbone atoms only — not comparable to full-atom values): 5100 Å² total; per-residue (Å²): 137,48,61,39,95,86,76,66,48,81,41,61,96,83,56,60,47,39,92,86,80,64,53,64,58,73,79,71,83,67,81,54,60,64,57,56,51,51,53,51,54,56,54,58,47,52,41,52,52,31,52,51,48,30,65,67,38,51,84,81,47,49,69,63,30,50,53,53,31,52,52,38,48,52,52,49,51,53,55,52,53,66,72,73,108

Radius of gyration: 25.01 Å; Cα contacts (8 Å, |Δi|>4): 53; chains: 1; bounding box: 56×17×58 Å

Nearest PDB structures (foldseek):
  6ha8-assembly1_V  TM=6.277E-01  e=9.284E+00  Bacillus subtilis subsp. subtilis str. 168
  1z0p-assembly1_A-2  TM=4.189E-01  e=9.914E+00  Streptococcus pyogenes M1 GAS

InterPro domains:
  IPR059113 Putative zinc-ribbon domain 3 [PF13248] (1-25)

Mean predicted aligned error: 13.96 Å

pLDDT: mean 80.11, std 8.82, range [49.66, 89.94]